Protein AF-A0A392W5Q0-F1 (afdb_monomer_lite)

pLDDT: mean 71.06, std 17.81, range [38.53, 96.06]

Radius of gyration: 24.11 Å; chains: 1; bounding box: 63×44×46 Å

Secondary structure (DSSP, 8-state):
---------------------------------PPPPPPPPPPHHHHHHHTTS-HHHHHHHHHHTT-

Structure (mmCIF, N/CA/C/O backbone):
data_AF-A0A392W5Q0-F1
#
_entry.id   AF-A0A392W5Q0-F1
#
loop_
_atom_site.group_PDB
_atom_site.id
_atom_site.type_symbol
_atom_site.label_atom_id
_atom_site.label_alt_id
_atom_site.label_comp_id
_atom_site.label_asym_id
_atom_site.label_entity_id
_atom_site.label_seq_id
_atom_site.pdbx_PDB_ins_code
_atom_site.Cartn_x
_atom_site.Cartn_y
_atom_site.Cartn_z
_atom_site.occupancy
_atom_site.B_iso_or_equiv
_atom_site.auth_seq_id
_atom_site.auth_comp_id
_atom_site.auth_asym_id
_atom_site.auth_atom_id
_atom_site.pdbx_PDB_model_num
ATOM 1 N N . GLN A 1 1 ? 50.242 7.439 25.334 1.00 38.53 1 GLN A N 1
ATOM 2 C CA . GLN A 1 1 ? 50.081 8.235 24.107 1.00 38.53 1 GLN A CA 1
ATOM 3 C C . GLN A 1 1 ? 48.796 7.782 23.438 1.00 38.53 1 GLN A C 1
ATOM 5 O O . GLN A 1 1 ? 48.597 6.581 23.299 1.00 38.53 1 GLN A O 1
ATOM 10 N N . GLU A 1 2 ? 47.929 8.755 23.171 1.00 38.59 2 GLU A N 1
ATOM 11 C CA . GLU A 1 2 ? 46.651 8.714 22.435 1.00 38.59 2 GLU A CA 1
ATOM 12 C C . GLU A 1 2 ? 46.877 8.155 20.998 1.00 38.59 2 GLU A C 1
ATOM 14 O O . GLU A 1 2 ? 48.027 8.011 20.594 1.00 38.59 2 GLU A O 1
ATOM 19 N N . ASP A 1 3 ? 45.929 7.767 20.136 1.00 46.53 3 ASP A N 1
ATOM 20 C CA . ASP A 1 3 ? 44.597 8.287 19.800 1.00 46.53 3 ASP A CA 1
ATOM 21 C C . ASP A 1 3 ? 43.979 7.390 18.678 1.00 46.53 3 ASP A C 1
ATOM 23 O O . ASP A 1 3 ? 44.734 6.822 17.894 1.00 46.53 3 ASP A O 1
ATOM 27 N N . LYS A 1 4 ? 42.632 7.355 18.575 1.00 50.22 4 LYS A N 1
ATOM 28 C CA . LYS A 1 4 ? 41.756 7.170 17.373 1.00 50.22 4 LYS A CA 1
ATOM 29 C C . LYS A 1 4 ? 41.894 5.963 16.414 1.00 50.22 4 LYS A C 1
ATOM 31 O O . LYS A 1 4 ? 42.963 5.462 16.131 1.00 50.22 4 LYS A O 1
ATOM 36 N N . ALA A 1 5 ? 40.851 5.484 15.731 1.00 49.06 5 ALA A N 1
ATOM 37 C CA . ALA A 1 5 ? 39.398 5.653 15.780 1.00 49.06 5 ALA A CA 1
ATOM 38 C C . ALA A 1 5 ? 38.771 4.464 15.026 1.00 49.06 5 ALA A C 1
ATOM 40 O O . ALA A 1 5 ? 39.320 3.959 14.049 1.00 49.06 5 ALA A O 1
ATOM 41 N N . LYS A 1 6 ? 37.601 4.040 15.500 1.00 56.91 6 LYS A N 1
ATOM 42 C CA . LYS A 1 6 ? 36.755 2.979 14.948 1.00 56.91 6 LYS A CA 1
ATOM 43 C C . LYS A 1 6 ? 36.086 3.432 13.646 1.00 56.91 6 LYS A C 1
ATOM 45 O O . LYS A 1 6 ? 35.579 4.546 13.585 1.00 56.91 6 LYS A O 1
ATOM 50 N N . SER A 1 7 ? 35.956 2.526 12.679 1.00 52.16 7 SER A N 1
ATOM 51 C CA . SER A 1 7 ? 34.824 2.529 11.744 1.00 52.16 7 SER A CA 1
ATOM 52 C C . SER A 1 7 ? 34.557 1.102 11.267 1.00 52.16 7 SER A C 1
ATOM 54 O O . SER A 1 7 ? 34.960 0.688 10.185 1.00 52.16 7 SER A O 1
ATOM 56 N N . ALA A 1 8 ? 33.919 0.314 12.130 1.00 55.81 8 ALA A N 1
ATOM 57 C CA . ALA A 1 8 ? 33.180 -0.858 11.693 1.00 55.81 8 ALA A CA 1
ATOM 58 C C . 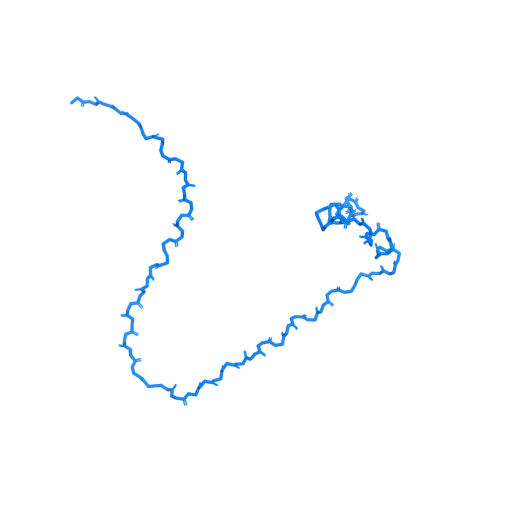ALA A 1 8 ? 31.710 -0.437 11.643 1.00 55.81 8 ALA A C 1
ATOM 60 O O . ALA A 1 8 ? 31.142 -0.012 12.650 1.00 55.81 8 ALA A O 1
ATOM 61 N N . LYS A 1 9 ? 31.158 -0.479 10.429 1.00 57.62 9 LYS A N 1
ATOM 62 C CA . LYS A 1 9 ? 29.751 -0.273 10.073 1.00 57.62 9 LYS A CA 1
ATOM 63 C C . LYS A 1 9 ? 28.823 -0.870 11.148 1.00 57.62 9 LYS A C 1
ATOM 65 O O . LYS A 1 9 ? 29.093 -1.993 11.575 1.00 57.62 9 LYS A O 1
ATOM 70 N N . PRO A 1 10 ? 27.744 -0.185 11.572 1.00 44.53 10 PRO A N 1
ATOM 71 C CA . PRO A 1 10 ? 26.783 -0.765 12.499 1.00 44.53 10 PRO A CA 1
ATOM 72 C C . PRO A 1 10 ? 26.074 -1.932 11.809 1.00 44.53 10 PRO A C 1
ATOM 74 O O . PRO A 1 10 ? 25.102 -1.758 11.077 1.00 44.53 10 PRO A O 1
ATOM 77 N N . THR A 1 11 ? 26.585 -3.142 12.008 1.00 49.09 11 THR A N 1
ATOM 78 C CA . THR A 1 11 ? 25.762 -4.338 11.922 1.00 49.09 11 THR A CA 1
ATOM 79 C C . THR A 1 11 ? 24.829 -4.221 13.113 1.00 49.09 11 THR A C 1
ATOM 81 O O . THR A 1 11 ? 25.271 -4.344 14.253 1.00 49.09 11 THR A O 1
ATOM 84 N N . LEU A 1 12 ? 23.559 -3.904 12.860 1.00 56.91 12 LEU A N 1
ATOM 85 C CA . LEU A 1 12 ? 22.476 -4.064 13.828 1.00 56.91 12 LEU A CA 1
ATOM 86 C C . LEU A 1 12 ? 22.312 -5.573 14.089 1.00 56.91 12 LEU A C 1
ATOM 88 O O . LEU A 1 12 ? 21.378 -6.221 13.632 1.00 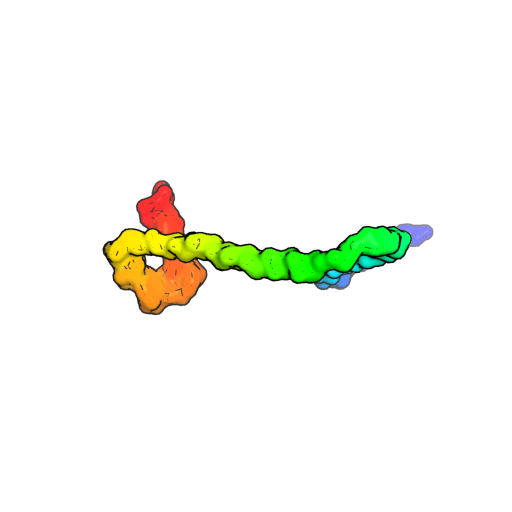56.91 12 LEU A O 1
ATOM 92 N N . SER A 1 13 ? 23.308 -6.142 14.765 1.00 52.31 13 SER A N 1
ATOM 93 C CA . SER A 1 13 ? 23.224 -7.396 15.488 1.00 52.31 13 SER A CA 1
ATOM 94 C C . SER A 1 13 ? 22.359 -7.073 16.688 1.00 52.31 13 SER A C 1
ATOM 96 O O . SER A 1 13 ? 22.823 -6.495 17.669 1.00 52.31 13 SER A O 1
ATOM 98 N N . VAL A 1 14 ? 21.057 -7.308 16.560 1.00 56.66 14 VAL A N 1
ATOM 99 C CA . VAL A 1 14 ? 20.191 -7.345 17.733 1.00 56.66 14 VAL A CA 1
ATOM 100 C C . VAL A 1 14 ? 20.576 -8.619 18.475 1.00 56.66 14 VAL A C 1
ATOM 102 O O . VAL A 1 14 ? 20.062 -9.703 18.207 1.00 56.66 14 VAL A O 1
ATOM 105 N N . ASP A 1 15 ? 21.559 -8.480 19.359 1.00 50.00 15 ASP A N 1
ATOM 106 C CA . ASP A 1 15 ? 21.925 -9.480 20.345 1.00 50.00 15 ASP A CA 1
ATOM 107 C C . ASP A 1 15 ? 20.761 -9.592 21.335 1.00 50.00 15 ASP A C 1
ATOM 109 O O . ASP A 1 15 ? 20.656 -8.849 22.311 1.00 50.00 15 ASP A O 1
ATOM 113 N N . TYR A 1 16 ? 19.824 -10.494 21.040 1.00 48.78 16 TYR A N 1
ATOM 114 C CA . TYR A 1 16 ? 18.800 -10.894 21.995 1.00 48.78 16 TYR A CA 1
ATOM 115 C C . TYR A 1 16 ? 19.494 -11.595 23.166 1.00 48.78 16 TYR A C 1
ATOM 117 O O . TYR A 1 16 ? 19.872 -12.764 23.081 1.00 48.78 16 TYR A O 1
ATOM 125 N N . GLU A 1 17 ? 19.672 -10.865 24.263 1.00 54.03 17 GLU A N 1
ATOM 126 C CA . GLU A 1 17 ? 20.132 -11.387 25.545 1.00 54.03 17 GLU A CA 1
ATOM 127 C C . GLU A 1 17 ? 19.159 -12.479 26.024 1.00 54.03 17 GLU A C 1
ATOM 129 O O . GLU A 1 17 ? 18.071 -12.217 26.543 1.00 54.03 17 GLU A O 1
ATOM 134 N N . ARG A 1 18 ? 19.521 -13.744 25.781 1.00 56.41 18 ARG A N 1
ATOM 135 C CA . ARG A 1 18 ? 18.735 -14.914 26.178 1.00 56.41 18 ARG A CA 1
ATOM 136 C C . ARG A 1 18 ? 18.844 -15.090 27.690 1.00 56.41 18 ARG A C 1
ATOM 138 O O . ARG A 1 18 ? 19.734 -15.779 28.182 1.00 56.41 18 ARG A O 1
ATOM 145 N N . THR A 1 19 ? 17.921 -14.483 28.426 1.00 56.50 19 THR A N 1
ATOM 146 C CA . THR A 1 19 ? 17.751 -14.715 29.862 1.00 56.50 19 THR A CA 1
ATOM 147 C C . THR A 1 19 ? 17.405 -16.186 30.108 1.00 56.50 19 THR A C 1
ATOM 149 O O . THR A 1 19 ? 16.334 -16.677 29.753 1.00 56.50 19 THR A O 1
ATOM 152 N N . THR A 1 20 ? 18.331 -16.932 30.711 1.00 63.91 20 THR A N 1
ATOM 153 C CA . THR A 1 20 ? 18.089 -18.293 31.197 1.00 63.91 20 THR A CA 1
ATOM 154 C C . THR A 1 20 ? 17.292 -18.221 32.497 1.00 63.91 20 THR A C 1
ATOM 156 O O . THR A 1 20 ? 17.868 -18.269 33.583 1.00 63.91 20 THR A O 1
ATOM 159 N N . ARG A 1 21 ? 15.965 -18.086 32.412 1.00 59.06 21 ARG A N 1
ATOM 160 C CA . ARG A 1 21 ? 15.095 -18.320 33.570 1.00 59.06 21 ARG A CA 1
ATOM 161 C C . ARG A 1 21 ? 14.484 -19.713 33.473 1.00 59.06 21 ARG A C 1
ATOM 163 O O . ARG A 1 21 ? 13.451 -19.909 32.843 1.00 59.06 21 ARG A O 1
ATOM 170 N N . THR A 1 22 ? 15.161 -20.671 34.100 1.00 60.72 22 THR A N 1
ATOM 171 C CA . THR A 1 22 ? 14.584 -21.961 34.485 1.00 60.72 22 THR A CA 1
ATOM 172 C C . THR A 1 22 ? 13.702 -21.712 35.699 1.00 60.72 22 THR A C 1
ATOM 174 O O . THR A 1 22 ? 14.207 -21.568 36.808 1.00 60.72 22 THR A O 1
ATOM 177 N N . GLU A 1 23 ? 12.395 -21.630 35.493 1.00 52.69 23 GLU A N 1
ATOM 178 C CA . GLU A 1 23 ? 11.428 -21.780 36.573 1.00 52.69 23 GLU A CA 1
ATOM 179 C C . GLU A 1 23 ? 10.238 -22.572 36.035 1.00 52.69 23 GLU A C 1
ATOM 181 O O . GLU A 1 23 ? 9.772 -22.374 34.916 1.00 52.69 23 GLU A O 1
ATOM 186 N N . ASP A 1 24 ? 9.891 -23.575 36.814 1.00 50.91 24 ASP A N 1
ATOM 187 C CA . ASP A 1 24 ? 9.190 -24.792 36.460 1.00 50.91 24 ASP A CA 1
ATOM 188 C C . ASP A 1 24 ? 7.667 -24.6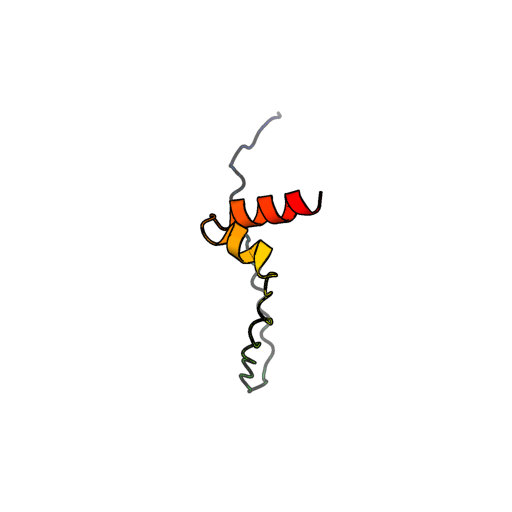03 36.296 1.00 50.91 24 ASP A C 1
ATOM 190 O O . ASP A 1 24 ? 7.046 -23.786 36.967 1.00 50.91 24 ASP A O 1
ATOM 194 N N . SER A 1 25 ? 7.100 -25.441 35.424 1.00 66.00 25 SER A N 1
ATOM 195 C CA . SER A 1 25 ? 5.696 -25.860 35.308 1.00 66.00 25 SER A CA 1
ATOM 196 C C . SER A 1 25 ? 4.580 -24.833 35.038 1.00 66.00 25 SER A C 1
ATOM 198 O O . SER A 1 25 ? 4.060 -24.157 35.921 1.00 66.00 25 SER A O 1
ATOM 200 N N . SER A 1 26 ? 4.058 -24.886 33.808 1.00 54.78 26 SER A N 1
ATOM 201 C CA . SER A 1 26 ? 2.610 -24.892 33.555 1.00 54.78 26 SER A CA 1
ATOM 202 C C . SER A 1 26 ? 2.341 -25.416 32.141 1.00 54.78 26 SER A C 1
ATOM 204 O O . SER A 1 26 ? 2.513 -24.726 31.135 1.00 54.78 26 SER A O 1
ATOM 206 N N . THR A 1 27 ? 1.917 -26.673 32.072 1.00 61.88 27 THR A N 1
ATOM 207 C CA . THR A 1 27 ? 1.395 -27.345 30.884 1.00 61.88 27 THR A CA 1
ATOM 208 C C . THR A 1 27 ? 0.088 -26.706 30.419 1.00 61.88 27 THR A C 1
ATOM 210 O O . THR A 1 27 ? -0.974 -27.086 30.896 1.00 61.88 27 THR A O 1
ATOM 213 N N . GLN A 1 28 ? 0.137 -25.803 29.446 1.00 51.75 28 GLN A N 1
ATOM 214 C CA . GLN A 1 28 ? -0.847 -25.769 28.364 1.00 51.75 28 GLN A CA 1
ATOM 215 C C . GLN A 1 28 ? -0.297 -24.878 27.262 1.00 51.75 28 GLN A C 1
ATOM 217 O O . GLN A 1 28 ? -0.169 -23.670 27.427 1.00 51.75 28 GLN A O 1
ATOM 222 N N . ALA A 1 29 ? 0.026 -25.483 26.125 1.00 59.66 29 ALA A N 1
ATOM 223 C CA . ALA A 1 29 ? 0.225 -24.762 24.884 1.00 59.66 29 ALA A CA 1
ATOM 224 C C . ALA A 1 29 ? -1.118 -24.143 24.463 1.00 59.66 29 ALA A C 1
ATOM 226 O O . ALA A 1 29 ? -1.820 -24.663 23.604 1.00 59.66 29 ALA A O 1
ATOM 227 N N . ASN A 1 30 ? -1.504 -23.030 25.077 1.00 60.12 30 ASN A N 1
ATOM 228 C CA . ASN A 1 30 ? -2.394 -22.076 24.449 1.00 60.12 30 ASN A CA 1
ATOM 229 C C . ASN A 1 30 ? -1.525 -21.177 23.569 1.00 60.12 30 ASN A C 1
ATOM 231 O O . ASN A 1 30 ? -1.344 -19.987 23.817 1.00 60.12 30 ASN A O 1
ATOM 235 N N . THR A 1 31 ? -1.010 -21.751 22.480 1.00 62.12 31 THR A N 1
ATOM 236 C CA . THR A 1 31 ? -0.773 -20.961 21.276 1.00 62.12 31 THR A CA 1
ATOM 237 C C . THR A 1 31 ? -2.144 -20.456 20.838 1.00 62.12 31 THR A C 1
ATOM 239 O O . THR A 1 31 ? -2.793 -21.043 19.973 1.00 62.12 31 THR A O 1
ATOM 242 N N . SER A 1 32 ? -2.643 -19.415 21.508 1.00 65.12 32 SER A N 1
ATOM 243 C CA . SER A 1 32 ? -3.719 -18.596 20.990 1.00 65.12 32 SER A CA 1
ATOM 244 C C . SER A 1 32 ? -3.172 -18.071 19.685 1.00 65.12 32 SER A C 1
ATOM 246 O O . SER A 1 32 ? -2.322 -17.183 19.665 1.00 65.12 32 SER A O 1
ATOM 248 N N . VAL A 1 33 ? -3.590 -18.705 18.595 1.00 64.38 33 VAL A N 1
ATOM 249 C CA . VAL A 1 33 ? -3.376 -18.194 17.255 1.00 64.38 33 VAL A CA 1
ATOM 250 C C . VAL A 1 33 ? -4.135 -16.877 17.248 1.00 64.38 33 VAL A C 1
ATOM 252 O O . VAL A 1 33 ? -5.358 -16.864 17.102 1.00 64.38 33 VAL A O 1
ATOM 255 N N . SER A 1 34 ? -3.435 -15.781 17.558 1.00 71.69 34 SER A N 1
ATOM 256 C CA . SER A 1 34 ? -4.014 -14.446 17.517 1.00 71.69 34 SER A CA 1
ATOM 257 C C . SER A 1 34 ? -4.623 -14.299 16.140 1.00 71.69 34 SER A C 1
ATOM 259 O O . SER A 1 34 ? -3.925 -14.417 15.130 1.00 71.69 34 SER A O 1
ATOM 261 N N . LYS A 1 35 ? -5.946 -14.125 16.104 1.00 74.75 35 LYS A N 1
ATOM 262 C CA . LYS A 1 35 ? -6.654 -13.876 14.856 1.00 74.75 35 LYS A CA 1
ATOM 263 C C . LYS A 1 35 ? -5.933 -12.712 14.176 1.00 74.75 35 LYS A C 1
ATOM 265 O O . LYS A 1 35 ? -5.660 -11.725 14.869 1.00 74.75 35 LYS A O 1
ATOM 270 N N . PRO A 1 36 ? -5.577 -12.827 12.882 1.00 69.69 36 PRO A N 1
ATOM 271 C CA . PRO A 1 36 ? -4.925 -11.725 12.203 1.00 69.69 36 PRO A CA 1
ATOM 272 C C . PRO A 1 36 ? -5.781 -10.472 12.406 1.00 69.69 36 PRO A C 1
ATOM 274 O O . PRO A 1 36 ? -7.018 -10.584 12.417 1.00 69.69 36 PRO A O 1
ATOM 277 N N . PRO A 1 37 ? -5.149 -9.309 12.639 1.00 74.06 37 PRO A N 1
ATOM 278 C CA . PRO A 1 37 ? -5.886 -8.067 12.780 1.00 74.06 37 PRO A CA 1
ATOM 279 C C . PRO A 1 37 ? -6.830 -7.930 11.588 1.00 74.06 37 PRO A C 1
ATOM 281 O O . PRO A 1 37 ? -6.486 -8.321 10.469 1.00 74.06 37 PRO A O 1
ATOM 284 N N . ALA A 1 38 ? -8.046 -7.445 11.848 1.00 81.25 38 ALA A N 1
ATOM 285 C CA . ALA A 1 38 ? -9.009 -7.217 10.783 1.00 81.25 38 ALA A CA 1
ATOM 286 C C . ALA A 1 38 ? -8.330 -6.363 9.703 1.00 81.25 38 ALA A C 1
ATOM 288 O O . ALA A 1 38 ? -7.800 -5.294 10.008 1.00 81.25 38 ALA A O 1
ATOM 289 N N . GLY A 1 39 ? -8.277 -6.887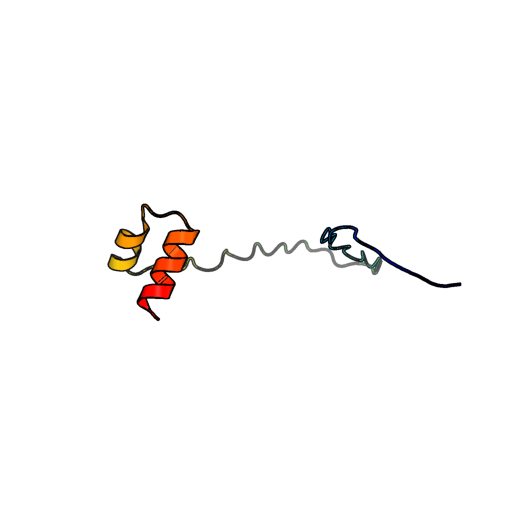 8.475 1.00 77.75 39 GLY A N 1
ATOM 290 C CA . GLY A 1 39 ? -7.618 -6.207 7.369 1.00 77.75 39 GLY A CA 1
ATOM 291 C C . GLY A 1 39 ? -8.224 -4.822 7.175 1.00 77.75 39 GLY A C 1
ATOM 292 O O . GLY A 1 39 ? -9.447 -4.667 7.161 1.00 77.75 39 GLY A O 1
ATOM 293 N N . ILE A 1 40 ? -7.369 -3.812 7.048 1.00 79.62 40 ILE A N 1
ATOM 294 C CA . ILE A 1 40 ? -7.814 -2.457 6.734 1.00 79.62 40 ILE A CA 1
ATOM 295 C C . ILE A 1 40 ? -8.318 -2.481 5.290 1.00 79.62 40 ILE A C 1
ATOM 297 O O . ILE A 1 40 ? -7.601 -2.902 4.385 1.00 79.62 40 ILE A O 1
ATOM 301 N N . THR A 1 41 ? -9.567 -2.071 5.079 1.00 84.12 41 THR A N 1
ATOM 302 C CA . THR A 1 41 ? -10.159 -1.984 3.739 1.00 84.12 41 THR A CA 1
ATOM 303 C C . THR A 1 41 ? -10.158 -0.532 3.293 1.00 84.12 41 THR A C 1
ATOM 305 O O . THR A 1 41 ? -10.730 0.321 3.971 1.00 84.12 41 THR A O 1
ATOM 308 N N . LEU A 1 42 ? -9.519 -0.255 2.157 1.00 86.81 42 LEU A N 1
ATOM 309 C CA . LEU A 1 42 ? -9.524 1.073 1.551 1.00 86.81 42 LEU A CA 1
ATOM 310 C C . LEU A 1 42 ? -10.884 1.366 0.887 1.00 86.81 42 LEU A C 1
ATOM 312 O O . LEU A 1 42 ? -11.497 0.452 0.323 1.00 86.81 42 LEU A O 1
ATOM 316 N N . PRO A 1 43 ? -11.348 2.629 0.900 1.00 91.25 43 PRO A N 1
ATOM 317 C CA . PRO A 1 43 ? -12.438 3.087 0.042 1.00 91.25 43 PRO A CA 1
ATOM 318 C C . PRO A 1 43 ? -12.193 2.733 -1.431 1.00 91.25 43 PRO A C 1
ATOM 320 O O . PRO A 1 43 ? -11.055 2.763 -1.892 1.00 91.25 43 PRO A O 1
ATOM 323 N N . MET A 1 44 ? -13.260 2.441 -2.184 1.00 91.38 44 MET A N 1
ATOM 324 C CA . MET A 1 44 ? -13.151 1.928 -3.561 1.00 91.38 44 MET A CA 1
ATOM 325 C C . MET A 1 44 ? -12.332 2.837 -4.487 1.00 91.38 44 MET A C 1
ATOM 327 O O . MET A 1 44 ? -11.424 2.349 -5.149 1.00 91.38 44 MET A O 1
ATOM 331 N N . HIS A 1 45 ? -12.575 4.150 -4.446 1.00 88.69 45 HIS A N 1
ATOM 332 C CA . HIS A 1 45 ? -11.839 5.126 -5.257 1.00 88.69 45 HIS A CA 1
ATOM 333 C C . HIS A 1 45 ? -10.336 5.158 -4.934 1.00 88.69 45 HIS A C 1
ATOM 335 O O . HIS A 1 45 ? -9.515 5.273 -5.839 1.00 88.69 45 HIS A O 1
ATOM 341 N N . LEU A 1 46 ? -9.960 4.997 -3.658 1.00 90.12 46 LEU A N 1
ATOM 342 C CA . LEU A 1 46 ? -8.553 4.923 -3.262 1.00 90.12 46 LEU A CA 1
ATOM 343 C C . LEU A 1 46 ? -7.936 3.603 -3.701 1.00 90.12 46 LEU A C 1
ATOM 345 O O . LEU A 1 46 ? -6.825 3.605 -4.224 1.00 90.12 46 LEU A O 1
ATOM 349 N N . ARG A 1 47 ? -8.667 2.493 -3.543 1.00 90.06 47 ARG A N 1
ATOM 350 C CA . ARG A 1 47 ? -8.196 1.159 -3.920 1.00 90.06 47 ARG A CA 1
ATOM 351 C C . ARG A 1 47 ? -7.908 1.058 -5.415 1.00 90.06 47 ARG A C 1
ATOM 353 O O . ARG A 1 47 ? -6.820 0.627 -5.762 1.00 90.06 47 ARG A O 1
ATOM 360 N N . GLU A 1 48 ? -8.830 1.508 -6.264 1.00 91.75 48 GLU A N 1
ATOM 361 C CA . GLU A 1 48 ? -8.642 1.560 -7.726 1.00 91.75 48 GLU A CA 1
ATOM 362 C C . GLU A 1 48 ? -7.418 2.396 -8.103 1.00 91.75 48 GLU A C 1
ATOM 364 O O . GLU A 1 48 ? -6.669 2.065 -9.013 1.00 91.75 48 GLU A O 1
ATOM 369 N N . SER A 1 49 ? -7.174 3.475 -7.361 1.00 89.44 49 SER A N 1
ATOM 370 C CA . SER A 1 49 ? -6.053 4.357 -7.646 1.00 89.44 49 SER A CA 1
ATOM 371 C C . SER A 1 49 ? -4.688 3.729 -7.304 1.00 89.44 49 SER A C 1
ATOM 373 O O . SER A 1 49 ? -3.676 4.152 -7.865 1.00 89.44 49 SER A O 1
ATOM 375 N N . VAL A 1 50 ? -4.631 2.781 -6.361 1.00 92.62 50 VAL A N 1
ATOM 376 C CA . VAL A 1 50 ? -3.380 2.162 -5.881 1.00 92.62 50 VAL A CA 1
ATOM 377 C C . VAL A 1 50 ? -3.226 0.695 -6.284 1.00 92.62 50 VAL A C 1
ATOM 379 O O . VAL A 1 50 ? -2.249 0.068 -5.892 1.00 92.62 50 VAL A O 1
ATOM 382 N N . GLU A 1 51 ? -4.171 0.147 -7.051 1.00 91.00 51 GLU A N 1
ATOM 383 C CA . GLU A 1 51 ? -4.227 -1.277 -7.407 1.00 91.00 51 GLU A CA 1
ATOM 384 C C . GLU A 1 51 ? -2.993 -1.750 -8.188 1.00 91.00 51 GLU A C 1
ATOM 386 O O . GLU A 1 51 ? -2.466 -2.823 -7.902 1.00 91.00 51 GLU A O 1
ATOM 391 N N . ASP A 1 52 ? -2.493 -0.919 -9.105 1.00 94.81 52 ASP A N 1
ATOM 392 C CA . ASP A 1 52 ? -1.336 -1.224 -9.958 1.00 94.81 52 ASP A CA 1
ATOM 393 C C . ASP A 1 52 ? -0.007 -0.657 -9.424 1.00 94.81 52 ASP A C 1
ATOM 395 O O . ASP A 1 52 ? 1.018 -0.701 -10.110 1.00 94.81 52 ASP A O 1
ATOM 399 N N . LEU A 1 53 ? -0.008 -0.078 -8.219 1.00 93.81 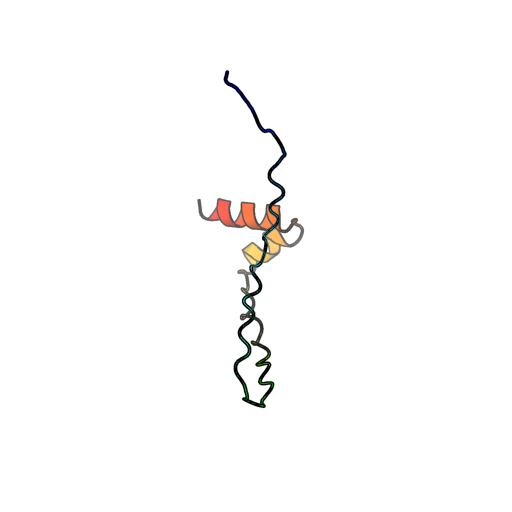53 LEU A N 1
ATOM 400 C CA . LEU A 1 53 ? 1.173 0.562 -7.641 1.00 93.81 53 LEU A CA 1
ATOM 401 C C . LEU A 1 53 ? 1.976 -0.409 -6.775 1.00 93.81 53 LEU A C 1
ATOM 403 O O . LEU A 1 53 ? 1.432 -1.315 -6.138 1.00 93.81 53 LEU A O 1
ATOM 407 N N . ALA A 1 54 ? 3.289 -0.180 -6.707 1.00 96.06 54 ALA A N 1
ATOM 408 C CA . ALA A 1 54 ? 4.108 -0.831 -5.698 1.00 96.06 54 ALA A CA 1
ATOM 409 C C . ALA A 1 54 ? 3.627 -0.414 -4.293 1.00 96.06 54 ALA A C 1
ATOM 411 O O . ALA A 1 54 ? 3.102 0.692 -4.127 1.00 96.06 54 ALA A O 1
ATOM 412 N N . PRO A 1 55 ? 3.794 -1.265 -3.266 1.00 92.12 55 PRO A N 1
ATOM 413 C CA . PRO A 1 55 ? 3.325 -0.966 -1.914 1.00 92.12 55 PRO A CA 1
ATOM 414 C C . PRO A 1 55 ? 3.837 0.371 -1.362 1.00 92.12 55 PRO A C 1
ATOM 416 O O . PRO A 1 55 ? 3.103 1.076 -0.670 1.00 92.12 55 PRO A O 1
ATOM 419 N N . GLU A 1 56 ? 5.083 0.723 -1.675 1.00 95.56 56 GLU A N 1
ATOM 420 C CA . GLU A 1 56 ? 5.726 1.964 -1.250 1.00 95.56 56 GLU A CA 1
ATOM 421 C C . GLU A 1 56 ? 5.080 3.184 -1.919 1.00 95.56 56 GLU A C 1
ATOM 423 O O . GLU A 1 56 ? 4.691 4.126 -1.228 1.00 95.56 56 GLU A O 1
ATOM 428 N N . ASP A 1 57 ? 4.881 3.126 -3.239 1.00 94.62 57 ASP A N 1
ATOM 429 C CA . ASP A 1 57 ? 4.261 4.199 -4.025 1.00 94.62 57 ASP A CA 1
ATOM 430 C C . ASP A 1 57 ? 2.779 4.381 -3.659 1.00 94.62 57 ASP A C 1
ATOM 432 O O . ASP A 1 57 ? 2.274 5.500 -3.552 1.00 94.62 57 ASP A O 1
ATOM 436 N N . ALA A 1 58 ? 2.067 3.272 -3.430 1.00 93.25 58 ALA A N 1
ATOM 437 C CA . ALA A 1 58 ? 0.690 3.272 -2.950 1.00 93.25 58 ALA A CA 1
ATOM 438 C C . ALA A 1 58 ? 0.574 4.004 -1.609 1.00 93.25 58 ALA A C 1
ATOM 440 O O . ALA A 1 58 ? -0.321 4.831 -1.428 1.00 93.25 58 ALA A O 1
ATOM 441 N N . LEU A 1 59 ? 1.489 3.719 -0.677 1.00 92.38 59 LEU A N 1
ATOM 442 C CA . LEU A 1 59 ? 1.514 4.362 0.630 1.00 92.38 59 LEU A CA 1
ATOM 443 C C . LEU A 1 59 ? 1.841 5.855 0.518 1.00 92.38 59 LEU A C 1
ATOM 445 O O . LEU A 1 59 ? 1.146 6.664 1.127 1.00 92.38 59 LEU A O 1
ATOM 449 N N . GLU A 1 60 ? 2.856 6.229 -0.265 1.00 94.12 60 GLU A N 1
ATOM 450 C CA . GLU A 1 60 ? 3.223 7.635 -0.477 1.00 94.12 60 GLU A CA 1
ATOM 451 C C . GLU A 1 60 ? 2.050 8.432 -1.049 1.00 94.12 60 GLU A C 1
ATOM 453 O O . GLU A 1 60 ? 1.716 9.505 -0.544 1.00 94.12 60 GLU A O 1
ATOM 458 N N . LYS A 1 61 ? 1.359 7.875 -2.045 1.00 92.19 61 LYS A N 1
ATOM 459 C CA . LYS A 1 61 ? 0.213 8.537 -2.662 1.00 92.19 61 LYS A CA 1
ATOM 460 C C . LYS A 1 61 ? -0.953 8.720 -1.688 1.00 92.19 61 LYS A C 1
ATOM 462 O O . LYS A 1 61 ? -1.549 9.793 -1.656 1.00 92.19 61 LYS A O 1
ATOM 467 N N . LEU A 1 62 ? -1.2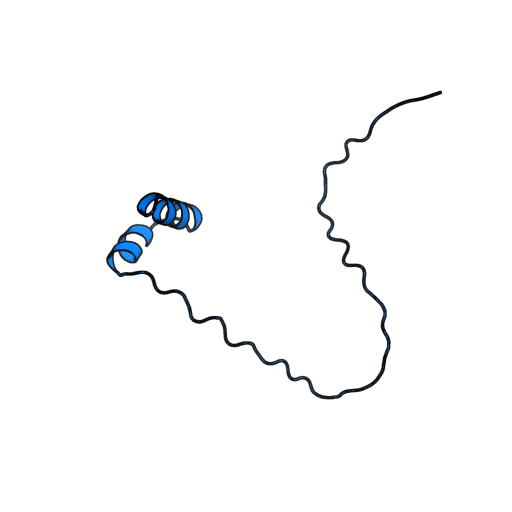43 7.710 -0.863 1.00 91.88 62 LEU A N 1
ATOM 468 C CA . LEU A 1 62 ? -2.263 7.806 0.189 1.00 91.88 62 LEU A CA 1
ATOM 469 C C . LEU A 1 62 ? -1.911 8.878 1.231 1.00 91.88 62 LEU A C 1
ATOM 471 O O . LEU A 1 62 ? -2.798 9.567 1.726 1.00 91.88 62 LEU A O 1
ATOM 475 N N . LEU A 1 63 ? -0.628 9.038 1.566 1.00 91.69 63 LEU A N 1
ATOM 476 C CA . LEU A 1 63 ? -0.167 10.082 2.486 1.00 91.69 63 LEU A CA 1
ATOM 477 C C . LEU A 1 63 ? -0.244 11.483 1.858 1.00 91.69 63 LEU A C 1
ATOM 479 O O . LEU A 1 63 ? -0.596 12.442 2.546 1.00 91.69 63 LEU A O 1
ATOM 483 N N . ALA A 1 64 ? 0.043 11.602 0.560 1.00 90.75 64 ALA A N 1
ATOM 484 C CA . ALA A 1 64 ? -0.030 12.862 -0.177 1.00 90.75 64 ALA A CA 1
ATOM 485 C C . ALA A 1 64 ? -1.467 13.394 -0.311 1.00 90.75 64 ALA A C 1
ATOM 487 O O . ALA A 1 64 ? -1.674 14.600 -0.287 1.00 90.75 64 ALA A O 1
ATOM 488 N N . GLU A 1 65 ? -2.469 12.516 -0.403 1.00 85.19 65 GLU A N 1
ATOM 489 C CA . GLU A 1 65 ? -3.887 12.902 -0.512 1.00 85.19 65 GLU A CA 1
ATOM 490 C C . GLU A 1 65 ? -4.453 13.520 0.784 1.00 85.19 65 GLU A C 1
ATOM 492 O O . GLU A 1 65 ? -5.498 14.173 0.773 1.00 85.19 65 GLU A O 1
ATOM 497 N N . HIS A 1 66 ? -3.739 13.350 1.901 1.00 74.88 66 HIS A N 1
ATOM 498 C CA . HIS A 1 66 ? -4.092 13.871 3.222 1.00 74.88 66 HIS A CA 1
ATOM 499 C C . HIS A 1 66 ? -3.099 14.913 3.771 1.00 74.88 66 HIS A C 1
ATOM 501 O O . HIS A 1 66 ? -3.218 15.294 4.939 1.00 74.88 66 HIS A O 1
ATOM 507 N N . SER A 1 67 ? -2.137 15.355 2.953 1.00 67.88 67 SER A N 1
ATOM 508 C CA . SER A 1 67 ? -1.156 16.405 3.279 1.00 67.88 67 SER A CA 1
ATOM 509 C C . SER A 1 67 ? -1.609 17.769 2.766 1.00 67.88 67 SER A C 1
ATOM 511 O O . SER A 1 67 ? -1.526 18.741 3.551 1.00 67.88 67 SER A O 1
#

Sequence (67 aa):
QEDKAKSAKPTLSVDYERTTRTEDSSTQANTSVSKPPAGITLPMHLRESVEDLAPEDALEKLLAEHS

Foldseek 3Di:
DDDDDDDDPPPPPVPPPPPPDDDDDDDDPPPVVPDPPDDDDDDPVLCVVCVPPDPVVSVVVVVVVVD

Organism: NCBI:txid97028